Protein AF-A0A5R2N1M5-F1 (afdb_monomer_lite)

Secondary structure (DSSP, 8-state):
---HHHHHHHHHHHHHHHHHHHHHHH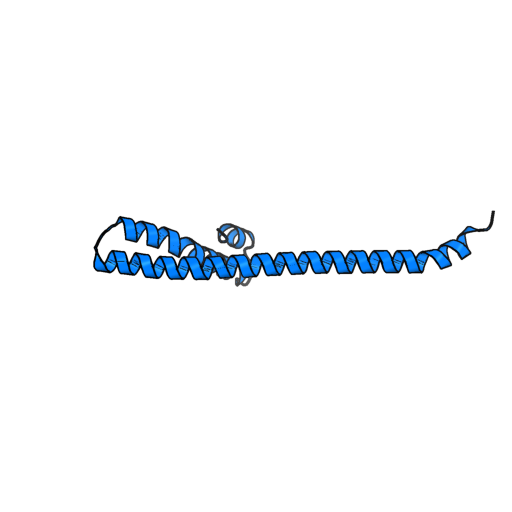HHHHHHHHHHHHHHHH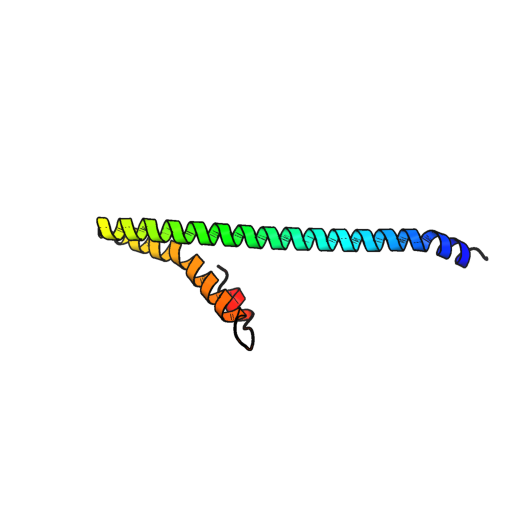HHHHHHHHHHHHHHHHHHHH--HHHHHHHHHHHHHHHHHHHHHHHHTSSS--HHHHHHH--

Structure (mmCIF, N/CA/C/O backbone):
data_AF-A0A5R2N1M5-F1
#
_entry.id   AF-A0A5R2N1M5-F1
#
loop_
_atom_site.group_PDB
_atom_site.id
_atom_site.type_symbol
_atom_site.label_atom_id
_atom_site.label_alt_id
_atom_site.label_comp_id
_atom_site.label_asym_id
_atom_site.label_entity_id
_atom_site.label_seq_id
_atom_site.pdbx_PDB_ins_code
_atom_site.Cartn_x
_atom_site.Cartn_y
_atom_site.Cartn_z
_atom_site.occupancy
_atom_site.B_iso_or_equiv
_atom_site.auth_seq_id
_atom_site.auth_comp_id
_atom_site.auth_asym_id
_atom_site.auth_atom_id
_atom_site.pdbx_PDB_model_num
ATOM 1 N N . MET A 1 1 ? 24.259 3.544 -55.326 1.00 47.72 1 MET A N 1
ATOM 2 C CA . MET A 1 1 ? 23.336 3.993 -54.253 1.00 47.72 1 MET A CA 1
ATOM 3 C C . MET A 1 1 ? 23.912 3.436 -52.964 1.00 47.72 1 MET A C 1
ATOM 5 O O . MET A 1 1 ? 23.455 2.413 -52.487 1.00 47.72 1 MET A O 1
ATOM 9 N N . ASP A 1 2 ? 24.977 4.054 -52.449 1.00 51.50 2 ASP A N 1
ATOM 10 C CA . ASP A 1 2 ? 25.888 3.407 -51.486 1.00 51.50 2 ASP A CA 1
ATOM 11 C C . ASP A 1 2 ? 26.068 4.261 -50.224 1.00 51.50 2 ASP A C 1
ATOM 13 O O . ASP A 1 2 ? 27.180 4.564 -49.799 1.00 51.50 2 ASP A O 1
ATOM 17 N N . ALA A 1 3 ? 24.950 4.694 -49.634 1.00 54.31 3 ALA A N 1
ATOM 18 C CA . ALA A 1 3 ? 24.936 5.522 -48.422 1.00 54.31 3 ALA A CA 1
ATOM 19 C C . ALA A 1 3 ? 24.379 4.803 -47.175 1.00 54.31 3 ALA A C 1
ATOM 21 O O . ALA A 1 3 ? 24.255 5.420 -46.123 1.00 54.31 3 ALA A O 1
ATOM 22 N N . SER A 1 4 ? 24.058 3.508 -47.240 1.00 64.56 4 SER A N 1
ATOM 23 C CA . SER A 1 4 ? 23.403 2.805 -46.123 1.00 64.56 4 SER A CA 1
ATOM 24 C C . SER A 1 4 ? 24.298 2.487 -44.910 1.00 64.56 4 SER A C 1
ATOM 26 O O . SER A 1 4 ? 23.872 2.776 -43.795 1.00 64.56 4 SER A O 1
ATOM 28 N N . PRO A 1 5 ? 25.526 1.939 -45.036 1.00 64.19 5 PRO A N 1
ATOM 29 C CA . PRO A 1 5 ? 26.236 1.414 -43.861 1.00 64.19 5 PRO A CA 1
ATOM 30 C C . PRO A 1 5 ? 26.900 2.495 -42.991 1.00 64.19 5 PRO A C 1
ATOM 32 O O . PRO A 1 5 ? 26.982 2.339 -41.776 1.00 64.19 5 PRO A O 1
ATOM 35 N N . ARG A 1 6 ? 27.341 3.620 -43.579 1.00 68.69 6 ARG A N 1
ATOM 36 C CA . ARG A 1 6 ? 28.010 4.705 -42.827 1.00 68.69 6 ARG A CA 1
ATOM 37 C C . ARG A 1 6 ? 27.028 5.565 -42.027 1.00 68.69 6 ARG A C 1
ATOM 39 O O . ARG A 1 6 ? 27.338 5.947 -40.905 1.00 68.69 6 ARG A O 1
ATOM 46 N N . LEU A 1 7 ? 25.844 5.837 -42.583 1.00 73.25 7 LEU A N 1
ATOM 47 C CA . LEU A 1 7 ? 24.784 6.576 -41.889 1.00 73.25 7 LEU A CA 1
ATOM 48 C C . LEU A 1 7 ? 24.176 5.745 -40.755 1.00 73.25 7 LEU A C 1
ATOM 50 O O . LEU A 1 7 ? 23.991 6.264 -39.659 1.00 73.25 7 LEU A O 1
ATOM 54 N N . LEU A 1 8 ? 23.948 4.445 -40.979 1.00 74.75 8 LEU A N 1
ATOM 55 C CA . LEU A 1 8 ? 23.502 3.525 -39.927 1.00 74.75 8 LEU A CA 1
ATOM 56 C C . LEU A 1 8 ? 24.503 3.460 -38.766 1.00 74.75 8 LEU A C 1
ATOM 58 O O . LEU A 1 8 ? 24.091 3.564 -37.614 1.00 74.75 8 LEU A O 1
ATOM 62 N N . GLY A 1 9 ? 25.807 3.376 -39.055 1.00 78.69 9 GLY A N 1
ATOM 63 C CA . GLY A 1 9 ? 26.850 3.398 -38.023 1.00 78.69 9 GLY A CA 1
ATOM 64 C C . GLY A 1 9 ? 26.894 4.697 -37.207 1.00 78.69 9 GLY A C 1
ATOM 65 O O . GLY A 1 9 ? 27.218 4.657 -36.023 1.00 78.69 9 GLY A O 1
ATOM 66 N N . LEU A 1 10 ? 26.529 5.836 -37.808 1.00 83.38 10 LEU A N 1
ATOM 67 C CA . LEU A 1 10 ? 26.505 7.136 -37.129 1.00 83.38 10 LEU A CA 1
ATOM 68 C C . LEU A 1 10 ? 25.222 7.365 -36.314 1.00 83.38 10 LEU A C 1
ATOM 70 O O . LEU A 1 10 ? 25.280 7.964 -35.245 1.00 83.38 10 LEU A O 1
ATOM 74 N N . VAL A 1 11 ? 24.069 6.901 -36.802 1.00 89.75 11 VAL A N 1
ATOM 75 C CA . VAL A 1 11 ? 22.756 7.121 -36.166 1.00 89.75 11 VAL A CA 1
ATOM 76 C C . VAL A 1 11 ? 22.488 6.117 -35.041 1.00 89.75 11 VAL A C 1
ATOM 78 O O . VAL A 1 11 ? 21.845 6.458 -34.049 1.00 89.75 11 VAL A O 1
ATOM 81 N N . TRP A 1 12 ? 23.019 4.897 -35.146 1.00 92.56 12 TRP A N 1
ATOM 82 C CA . TRP A 1 12 ? 22.853 3.842 -34.144 1.00 92.56 12 TRP A CA 1
ATOM 83 C C . TRP A 1 12 ? 23.161 4.250 -32.689 1.00 92.56 12 TRP A C 1
ATOM 85 O O . TRP A 1 12 ? 22.324 3.967 -31.831 1.00 92.56 12 TRP A O 1
ATOM 95 N N . PRO A 1 13 ? 24.279 4.934 -32.358 1.00 92.81 13 PRO A N 1
ATOM 96 C CA . PRO A 1 13 ? 24.533 5.358 -30.980 1.00 92.81 13 PRO A CA 1
ATOM 97 C C . PRO A 1 13 ? 23.461 6.318 -30.448 1.00 92.81 13 PRO A C 1
ATOM 99 O O . PRO A 1 13 ? 23.083 6.209 -29.286 1.00 92.81 13 PRO A O 1
ATOM 102 N N . PHE A 1 14 ? 22.911 7.205 -31.284 1.00 93.81 14 PHE A N 1
ATOM 103 C CA . PHE A 1 14 ? 21.813 8.087 -30.876 1.00 93.81 14 PHE A CA 1
ATOM 104 C C . PHE A 1 14 ? 20.536 7.297 -30.594 1.00 93.81 14 PHE A C 1
ATOM 106 O O . PHE A 1 14 ? 19.884 7.534 -29.580 1.00 93.81 14 PHE A O 1
ATOM 113 N N . VAL A 1 15 ? 20.208 6.319 -31.442 1.00 94.44 15 VAL A N 1
ATOM 114 C CA . VAL A 1 15 ? 19.069 5.416 -31.211 1.00 94.44 15 VAL A CA 1
ATOM 115 C C . VAL A 1 15 ? 19.260 4.635 -29.910 1.00 94.44 15 VAL A C 1
ATOM 117 O O . VAL A 1 15 ? 18.339 4.569 -29.100 1.00 94.44 15 VAL A O 1
ATOM 120 N N . ALA A 1 16 ? 20.458 4.101 -29.665 1.00 95.44 16 ALA A N 1
ATOM 121 C CA . ALA A 1 16 ? 20.774 3.380 -28.436 1.00 95.44 16 ALA A CA 1
ATOM 122 C C . ALA A 1 16 ? 20.617 4.271 -27.192 1.00 95.44 16 ALA A C 1
ATOM 124 O O . ALA A 1 16 ? 19.997 3.850 -26.218 1.00 95.44 16 ALA A O 1
ATOM 125 N N . VAL A 1 17 ? 21.111 5.513 -27.235 1.00 96.88 17 VAL A N 1
ATOM 126 C CA . VAL A 1 17 ? 20.940 6.485 -26.143 1.00 96.88 17 VAL A CA 1
ATOM 127 C C . VAL A 1 17 ? 19.461 6.775 -25.892 1.00 96.88 17 VAL A C 1
ATOM 129 O O . VAL A 1 17 ? 19.029 6.709 -24.745 1.00 96.88 17 VAL A O 1
ATOM 132 N N . VAL A 1 18 ? 18.669 7.022 -26.939 1.00 96.88 18 VAL A N 1
ATOM 133 C CA . VAL A 1 18 ? 17.223 7.272 -26.806 1.00 96.88 18 VAL A CA 1
ATOM 134 C C . VAL A 1 18 ? 16.506 6.070 -26.190 1.00 96.88 18 VAL A C 1
ATOM 136 O O . VAL A 1 18 ? 15.677 6.246 -25.299 1.00 96.88 18 VAL A O 1
ATOM 139 N N . LEU A 1 19 ? 16.845 4.846 -26.603 1.00 97.06 19 LEU A N 1
ATOM 140 C CA . LEU A 1 19 ? 16.272 3.626 -26.027 1.00 97.06 19 LEU A CA 1
ATOM 141 C C . LEU A 1 19 ? 16.649 3.454 -24.551 1.00 97.06 19 LEU A C 1
ATOM 143 O O . LEU A 1 19 ? 15.786 3.139 -23.733 1.00 97.06 19 LEU A O 1
ATOM 147 N N . ILE A 1 20 ? 17.911 3.705 -24.193 1.00 97.38 20 ILE A N 1
ATOM 148 C CA . ILE A 1 20 ? 18.367 3.666 -22.798 1.00 97.38 20 ILE A CA 1
ATOM 149 C C . ILE A 1 20 ? 17.633 4.727 -21.972 1.00 97.38 20 ILE A C 1
ATOM 151 O O . ILE A 1 20 ? 17.142 4.424 -20.888 1.00 97.38 20 ILE A O 1
ATOM 155 N N . GLN A 1 21 ? 17.500 5.953 -22.482 1.00 96.94 21 GLN A N 1
ATOM 156 C CA . GLN A 1 21 ? 16.759 7.016 -21.803 1.00 96.94 21 GLN A CA 1
ATOM 157 C C . GLN A 1 21 ? 15.287 6.649 -21.610 1.00 96.94 21 GLN A C 1
ATOM 159 O O . GLN A 1 21 ? 14.756 6.840 -20.517 1.00 96.94 21 GLN A O 1
ATOM 164 N N . ALA A 1 22 ? 14.636 6.086 -22.630 1.00 97.00 22 ALA A N 1
ATOM 165 C CA . ALA A 1 22 ? 13.255 5.625 -22.534 1.00 97.00 22 ALA A CA 1
ATOM 166 C C . ALA A 1 22 ? 13.096 4.513 -21.483 1.00 97.00 22 ALA A C 1
ATOM 168 O O . ALA A 1 22 ? 12.142 4.533 -20.702 1.00 97.00 22 ALA A O 1
ATOM 169 N N . LEU A 1 23 ? 14.052 3.582 -21.410 1.00 97.06 23 LEU A N 1
ATOM 170 C CA . LEU A 1 23 ? 14.068 2.525 -20.401 1.00 97.06 23 LEU A CA 1
ATOM 171 C C . LEU A 1 23 ? 14.227 3.098 -18.987 1.00 97.06 23 LEU A C 1
ATOM 173 O O . LEU A 1 23 ? 13.450 2.756 -18.096 1.00 97.06 23 LEU A O 1
ATOM 177 N N . VAL A 1 24 ? 15.191 4.002 -18.788 1.00 97.50 24 VAL A N 1
ATOM 178 C CA . VAL A 1 24 ? 15.421 4.668 -17.497 1.00 97.50 24 VAL A CA 1
ATOM 179 C C . VAL A 1 24 ? 14.182 5.448 -17.068 1.00 97.50 24 VAL A C 1
ATOM 181 O O . VAL A 1 24 ? 13.721 5.278 -15.943 1.00 97.50 24 VAL A O 1
ATOM 184 N N . ALA A 1 25 ? 13.594 6.241 -17.967 1.00 96.75 25 ALA A N 1
ATOM 185 C CA . ALA A 1 25 ? 12.376 6.994 -17.687 1.00 96.75 25 ALA A CA 1
ATOM 186 C C . ALA A 1 25 ? 11.221 6.068 -17.275 1.00 96.75 25 ALA A C 1
ATOM 188 O O . ALA A 1 25 ? 10.540 6.328 -16.284 1.00 96.75 25 ALA A O 1
ATOM 189 N N . SER A 1 26 ? 11.040 4.954 -17.989 1.00 95.00 26 SER A N 1
ATOM 190 C CA . SER A 1 26 ? 10.004 3.964 -17.676 1.00 95.00 26 SER A CA 1
ATOM 191 C C . SER A 1 26 ? 10.202 3.353 -16.285 1.00 95.00 26 SER A C 1
ATOM 193 O O . SER A 1 26 ? 9.257 3.280 -15.498 1.00 95.00 26 SER A O 1
ATOM 195 N N . LEU A 1 27 ? 11.438 2.980 -15.939 1.00 94.25 27 LEU A N 1
ATOM 196 C CA . LEU A 1 27 ? 11.777 2.448 -14.617 1.00 94.25 27 LEU A CA 1
ATOM 197 C C . LEU A 1 27 ? 11.572 3.487 -13.504 1.00 94.25 27 LEU A C 1
ATOM 199 O O . LEU A 1 27 ? 11.074 3.152 -12.425 1.00 94.25 27 LEU A O 1
ATOM 203 N N . SER A 1 28 ? 11.920 4.751 -13.757 1.00 94.31 28 SER A N 1
ATOM 204 C CA . SER A 1 28 ? 11.693 5.849 -12.813 1.00 94.31 28 SER A CA 1
ATOM 205 C C . SER A 1 28 ? 10.204 6.065 -12.550 1.00 94.31 28 SER A C 1
ATOM 207 O O . SER A 1 28 ? 9.802 6.188 -11.393 1.00 94.31 28 SER A O 1
ATOM 209 N N . LEU A 1 29 ? 9.376 6.058 -13.599 1.00 94.56 29 LEU A N 1
ATOM 210 C CA . LEU A 1 29 ? 7.923 6.177 -13.465 1.00 94.56 29 LEU A CA 1
ATOM 211 C C . LEU A 1 29 ? 7.329 5.002 -12.682 1.00 94.56 29 LEU A C 1
ATOM 213 O O . LEU A 1 29 ? 6.516 5.219 -11.783 1.00 94.56 29 LEU A O 1
ATOM 217 N N . TYR A 1 30 ? 7.774 3.776 -12.968 1.00 93.94 30 TYR A N 1
ATOM 218 C CA . TYR A 1 30 ? 7.346 2.589 -12.228 1.00 93.94 30 TYR A CA 1
ATOM 219 C C . TYR A 1 30 ? 7.706 2.683 -10.741 1.00 93.94 30 TYR A C 1
ATOM 221 O O . TYR A 1 30 ? 6.848 2.498 -9.879 1.00 93.94 30 TYR A O 1
ATOM 229 N N . THR A 1 31 ? 8.951 3.052 -10.431 1.00 92.25 31 THR A N 1
ATOM 230 C CA . THR A 1 31 ? 9.420 3.220 -9.047 1.00 92.25 31 THR A CA 1
ATOM 231 C C . THR A 1 31 ? 8.612 4.285 -8.308 1.00 92.25 31 THR A C 1
ATOM 233 O O . THR A 1 31 ? 8.167 4.055 -7.187 1.00 92.25 31 THR A O 1
ATOM 236 N N . LEU A 1 32 ? 8.357 5.436 -8.938 1.00 92.44 32 LEU A N 1
ATOM 237 C CA . LEU A 1 32 ? 7.556 6.500 -8.333 1.00 92.44 32 LEU A CA 1
ATOM 238 C C . LEU A 1 32 ? 6.116 6.045 -8.059 1.00 92.44 32 LEU A C 1
ATOM 240 O O . LEU A 1 32 ? 5.547 6.379 -7.019 1.00 92.44 32 LEU A O 1
ATOM 244 N N . SER A 1 33 ? 5.535 5.271 -8.979 1.00 91.25 33 SER A N 1
ATOM 245 C CA . SER A 1 33 ? 4.208 4.679 -8.806 1.00 91.25 33 SER A CA 1
ATOM 246 C C . SER A 1 33 ? 4.181 3.699 -7.632 1.00 91.25 33 SER A C 1
ATOM 248 O O . SER A 1 33 ? 3.283 3.777 -6.796 1.00 91.25 33 SER A O 1
ATOM 250 N N . ALA A 1 34 ? 5.184 2.823 -7.526 1.00 89.69 34 ALA A N 1
ATOM 251 C CA . ALA A 1 34 ? 5.304 1.865 -6.430 1.00 89.69 34 ALA A CA 1
ATOM 252 C C . ALA A 1 34 ? 5.457 2.565 -5.070 1.00 89.69 34 ALA A C 1
ATOM 254 O O . ALA A 1 34 ? 4.748 2.236 -4.122 1.00 89.69 34 ALA A O 1
ATOM 255 N N . VAL A 1 35 ? 6.313 3.589 -4.983 1.00 91.31 35 VAL A N 1
ATOM 256 C CA . VAL A 1 35 ? 6.494 4.386 -3.757 1.00 91.31 35 VAL A CA 1
ATOM 257 C C . VAL A 1 35 ? 5.201 5.098 -3.365 1.00 91.31 35 VAL A C 1
ATOM 259 O O . VAL A 1 35 ? 4.838 5.114 -2.191 1.00 91.31 35 VAL A O 1
ATOM 262 N N . ARG A 1 36 ? 4.470 5.665 -4.332 1.00 89.38 36 ARG A N 1
ATOM 263 C CA . ARG A 1 36 ? 3.182 6.317 -4.063 1.00 89.38 36 ARG A CA 1
ATOM 264 C C . ARG A 1 36 ? 2.152 5.331 -3.519 1.00 89.38 36 ARG A C 1
ATOM 266 O O . ARG A 1 36 ? 1.461 5.670 -2.563 1.00 89.38 36 ARG A O 1
ATOM 273 N N . ALA A 1 37 ? 2.059 4.142 -4.112 1.00 86.31 37 ALA A N 1
ATOM 274 C CA . ALA A 1 37 ? 1.172 3.090 -3.629 1.00 86.31 37 ALA A CA 1
ATOM 275 C C . ALA A 1 37 ? 1.538 2.675 -2.195 1.00 86.31 37 ALA A C 1
ATOM 277 O O . ALA A 1 37 ? 0.661 2.617 -1.339 1.00 86.31 37 ALA A O 1
ATOM 278 N N . TYR A 1 38 ? 2.832 2.497 -1.911 1.00 86.31 38 TYR A N 1
ATOM 279 C CA . TYR A 1 38 ? 3.327 2.151 -0.578 1.00 86.31 38 TYR A CA 1
ATOM 280 C C . TYR A 1 38 ? 2.986 3.214 0.476 1.00 86.31 38 TYR A C 1
ATOM 282 O O . TYR A 1 38 ? 2.359 2.911 1.486 1.00 86.31 38 TYR A O 1
ATOM 290 N N . VAL A 1 39 ? 3.337 4.481 0.227 1.00 88.38 39 VAL A N 1
ATOM 291 C CA . VAL A 1 39 ? 3.060 5.582 1.169 1.00 88.38 39 VAL A CA 1
ATOM 292 C C . VAL A 1 39 ? 1.553 5.796 1.347 1.00 88.38 39 VAL A C 1
ATOM 294 O O . VAL A 1 39 ? 1.096 6.093 2.451 1.00 88.38 39 VAL A O 1
ATOM 297 N N . GLY A 1 40 ? 0.774 5.635 0.274 1.00 87.44 40 GLY A N 1
ATOM 298 C CA . GLY A 1 40 ? -0.685 5.677 0.328 1.00 87.44 40 GLY A CA 1
ATOM 299 C C . GLY A 1 40 ? -1.262 4.587 1.231 1.00 87.44 40 GLY A C 1
ATOM 300 O O . GLY A 1 40 ? -2.074 4.902 2.099 1.00 87.44 40 GLY A O 1
ATOM 301 N N . GLY A 1 41 ? -0.804 3.342 1.075 1.00 85.81 41 GLY A N 1
ATOM 302 C CA . GLY A 1 41 ? -1.198 2.210 1.920 1.00 85.81 41 GLY A CA 1
ATOM 303 C C . GLY A 1 41 ? -0.844 2.430 3.391 1.00 85.81 41 GLY A C 1
ATOM 304 O O . GLY A 1 41 ? -1.724 2.410 4.245 1.00 85.81 41 GLY A O 1
ATOM 305 N N . GLU A 1 42 ? 0.411 2.777 3.689 1.00 87.00 42 GLU A N 1
ATOM 306 C CA . GLU A 1 42 ? 0.869 3.063 5.060 1.00 87.00 42 GLU A CA 1
ATOM 307 C C . GLU A 1 42 ? 0.076 4.205 5.723 1.00 87.00 42 GLU A C 1
ATOM 309 O O . GLU A 1 42 ? -0.258 4.156 6.912 1.00 87.00 42 GLU A O 1
ATOM 314 N N . SER A 1 43 ? -0.280 5.243 4.955 1.00 89.50 43 SER A N 1
ATOM 315 C CA . SER A 1 43 ? -1.120 6.334 5.457 1.00 89.50 43 SER A CA 1
ATOM 316 C C . SER A 1 43 ? -2.512 5.844 5.854 1.00 89.50 43 SER A C 1
ATOM 318 O O . SER A 1 43 ? -3.021 6.244 6.906 1.00 89.50 43 SER A O 1
ATOM 320 N N . GLN A 1 44 ? -3.124 4.990 5.031 1.00 88.62 44 GLN A N 1
ATOM 321 C CA . GLN A 1 44 ? -4.440 4.416 5.304 1.00 88.62 44 GLN A CA 1
ATOM 322 C C . GLN A 1 44 ? -4.402 3.477 6.507 1.00 88.62 44 GLN A C 1
ATOM 324 O O . GLN A 1 44 ? -5.224 3.640 7.410 1.00 88.62 44 GLN A O 1
ATOM 329 N N . TRP A 1 45 ? -3.398 2.601 6.591 1.00 88.69 45 TRP A N 1
ATOM 330 C CA . TRP A 1 45 ? -3.184 1.729 7.745 1.00 88.69 45 TRP A CA 1
ATOM 331 C C . TRP A 1 45 ? -3.103 2.538 9.044 1.00 88.69 45 TRP A C 1
ATOM 333 O O . TRP A 1 45 ? -3.838 2.278 10.001 1.00 88.69 45 TRP A O 1
ATOM 343 N N . SER A 1 46 ? -2.236 3.558 9.091 1.00 90.12 46 SER A N 1
ATOM 344 C CA . SER A 1 46 ? -2.028 4.357 10.307 1.00 90.12 46 SER A CA 1
ATOM 345 C C . SER A 1 46 ? -3.286 5.129 10.720 1.00 90.12 46 SER A C 1
ATOM 347 O O . SER A 1 46 ? -3.593 5.228 11.911 1.00 90.12 46 SER A O 1
ATOM 349 N N . LYS A 1 47 ? -4.040 5.666 9.751 1.00 91.69 47 LYS A N 1
ATOM 350 C CA . LYS A 1 47 ? -5.316 6.350 10.012 1.00 91.69 47 LYS A CA 1
ATOM 351 C C . LYS A 1 47 ? -6.382 5.380 10.513 1.00 91.69 47 LYS A C 1
ATOM 353 O O . LYS A 1 47 ? -6.995 5.662 11.539 1.00 91.69 47 LYS A O 1
ATOM 358 N N . GLY A 1 48 ? -6.555 4.240 9.843 1.00 89.94 48 GLY A N 1
ATOM 359 C CA . GLY A 1 48 ? -7.521 3.206 10.217 1.00 89.94 48 GLY A CA 1
ATOM 360 C C . GLY A 1 48 ? -7.278 2.692 11.633 1.00 89.94 48 GLY A C 1
ATOM 361 O O . GLY A 1 48 ? -8.189 2.696 12.456 1.00 89.94 48 GLY A O 1
ATOM 362 N N . GLN A 1 49 ? -6.024 2.378 11.976 1.00 93.62 49 GLN A N 1
ATOM 363 C CA . GLN A 1 49 ? -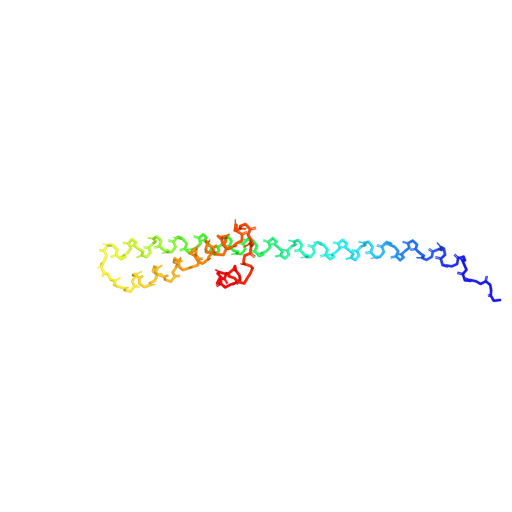5.658 1.957 13.330 1.00 93.62 49 GLN A CA 1
ATOM 364 C C . GLN A 1 49 ? -5.985 3.027 14.383 1.00 93.62 49 GLN A C 1
ATOM 366 O O . GLN A 1 49 ? -6.569 2.714 15.421 1.00 93.62 49 GLN A O 1
ATOM 371 N N . LYS A 1 50 ? -5.615 4.291 14.135 1.00 95.00 50 LYS A N 1
ATOM 372 C CA . LYS A 1 50 ? -5.881 5.390 15.077 1.00 95.00 50 LYS A CA 1
ATOM 373 C C . LYS A 1 50 ? -7.377 5.621 15.269 1.00 95.00 50 LYS A C 1
ATOM 375 O O . LYS A 1 50 ? -7.822 5.740 16.406 1.00 95.00 50 LYS A O 1
ATOM 380 N N . HIS A 1 51 ? -8.144 5.655 14.180 1.00 94.25 51 HIS A N 1
ATOM 381 C CA . HIS A 1 51 ? -9.598 5.811 14.233 1.00 94.25 51 HIS A CA 1
ATOM 382 C C . HIS A 1 51 ? -10.257 4.636 14.957 1.00 94.25 51 HIS A C 1
ATOM 384 O O . HIS A 1 51 ? -11.123 4.853 15.797 1.00 94.25 51 HIS A O 1
ATOM 390 N N . ALA A 1 52 ? -9.802 3.408 14.706 1.00 94.38 52 ALA A N 1
ATOM 391 C CA . ALA A 1 52 ? -10.319 2.229 15.383 1.00 94.38 52 ALA A CA 1
ATOM 392 C C . ALA A 1 52 ? -10.124 2.330 16.905 1.00 94.38 52 ALA A C 1
ATOM 394 O O . ALA A 1 52 ? -11.078 2.188 17.664 1.00 94.38 52 ALA A O 1
ATOM 395 N N . ILE A 1 53 ? -8.911 2.647 17.368 1.00 95.06 53 ILE A N 1
ATOM 396 C CA . ILE A 1 53 ? -8.646 2.809 18.807 1.00 95.06 53 ILE A CA 1
ATOM 397 C C . ILE A 1 53 ? -9.507 3.933 19.400 1.00 95.06 53 ILE A C 1
ATOM 399 O O . ILE A 1 53 ? -10.082 3.762 20.473 1.00 95.06 53 ILE A O 1
ATOM 403 N N . TYR A 1 54 ? -9.628 5.060 18.694 1.00 96.69 54 TYR A N 1
ATOM 404 C CA . TYR A 1 54 ? -10.422 6.205 19.137 1.00 96.69 54 TYR A CA 1
ATOM 405 C C . TYR A 1 54 ? -11.905 5.854 19.328 1.00 96.69 54 TYR A C 1
ATOM 407 O O . TYR A 1 54 ? -12.447 6.048 20.415 1.00 96.69 54 TYR A O 1
ATOM 415 N N . PHE A 1 55 ? -12.550 5.290 18.306 1.00 95.62 55 PHE A N 1
ATOM 416 C CA . PHE A 1 55 ? -13.968 4.937 18.371 1.00 95.62 55 PHE A CA 1
ATOM 417 C C . PHE A 1 55 ? -14.250 3.798 19.349 1.00 95.62 55 PHE A C 1
ATOM 419 O O . PHE A 1 55 ? -15.280 3.807 20.019 1.00 95.62 55 PHE A O 1
ATOM 426 N N . LEU A 1 56 ? -13.317 2.856 19.500 1.00 95.75 56 LEU A N 1
ATOM 427 C CA . LEU A 1 56 ? -13.444 1.801 20.498 1.00 95.75 56 LEU A CA 1
ATOM 428 C C . LEU A 1 56 ? -13.391 2.358 21.926 1.00 95.75 56 LEU A C 1
ATOM 430 O O . LEU A 1 56 ? -14.173 1.927 22.769 1.00 95.75 56 LEU A O 1
ATOM 434 N N . SER A 1 57 ? -12.512 3.331 22.190 1.00 96.38 57 SER A N 1
ATOM 435 C CA . SER A 1 57 ? -12.471 4.026 23.483 1.00 96.38 57 SER A CA 1
ATOM 436 C C . SER A 1 57 ? -13.780 4.765 23.746 1.00 96.38 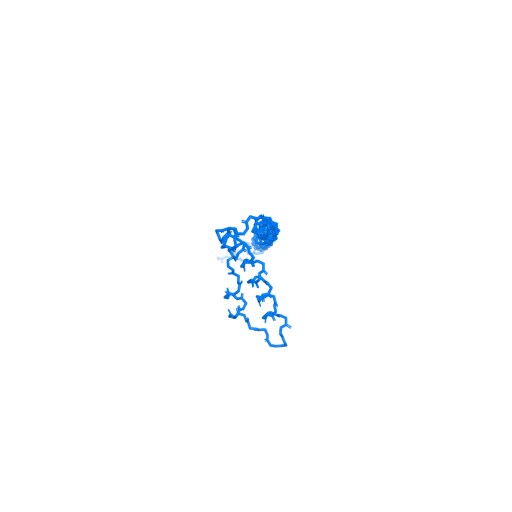57 SER A C 1
ATOM 438 O O . SER A 1 57 ? -14.352 4.646 24.822 1.00 96.38 57 SER A O 1
ATOM 440 N N . LEU A 1 58 ? -14.293 5.476 22.741 1.00 95.94 58 LEU A N 1
ATOM 441 C CA . LEU A 1 58 ? -15.528 6.241 22.876 1.00 95.94 58 LEU A CA 1
ATOM 442 C C . LEU A 1 58 ? -16.744 5.331 23.107 1.00 95.94 58 LEU A C 1
ATOM 444 O O . LEU A 1 58 ? -17.623 5.659 23.903 1.00 95.94 58 LEU A O 1
ATOM 448 N N . TYR A 1 59 ? -16.775 4.159 22.468 1.00 96.62 59 TYR A N 1
ATOM 449 C CA . TYR A 1 59 ? -17.754 3.116 22.764 1.00 96.62 59 TYR A CA 1
ATOM 450 C C . TYR A 1 59 ? -17.617 2.589 24.197 1.00 96.62 59 TYR A C 1
ATOM 452 O O . TYR A 1 59 ? -18.624 2.466 24.886 1.00 96.62 59 TYR A O 1
ATOM 460 N N . ALA A 1 60 ? -16.397 2.317 24.669 1.00 96.06 60 ALA A N 1
ATOM 461 C CA . ALA A 1 60 ? -16.171 1.841 26.034 1.00 96.06 60 ALA A CA 1
ATOM 462 C C . ALA A 1 60 ? -16.653 2.847 27.096 1.00 96.06 60 ALA A C 1
ATOM 464 O O . ALA A 1 60 ? -17.193 2.434 28.121 1.00 96.06 60 ALA A O 1
ATOM 465 N N . ASP A 1 61 ? -16.513 4.147 26.824 1.00 96.88 61 ASP A N 1
ATOM 466 C CA . ASP A 1 61 ? -16.921 5.215 27.741 1.00 96.88 61 ASP A CA 1
ATOM 467 C C . ASP A 1 61 ? -18.432 5.501 27.705 1.00 96.88 61 ASP A C 1
ATOM 469 O O . ASP A 1 61 ? -19.025 5.858 28.723 1.00 96.88 61 ASP A O 1
ATOM 473 N N . THR A 1 62 ? -19.069 5.376 26.537 1.00 95.56 62 THR A N 1
ATOM 474 C CA . THR A 1 62 ? -20.465 5.817 26.332 1.00 95.56 62 THR A CA 1
ATOM 475 C C . THR A 1 62 ? -21.474 4.680 26.194 1.00 95.56 62 THR A C 1
ATOM 477 O O . THR A 1 62 ? -22.669 4.901 26.376 1.00 95.56 62 THR A O 1
ATOM 480 N N . GLY A 1 63 ? -21.027 3.479 25.822 1.00 94.12 63 GLY A N 1
ATOM 481 C CA . GLY A 1 63 ? -21.886 2.361 25.430 1.00 94.12 63 GLY A CA 1
ATOM 482 C C . GLY A 1 63 ? -22.679 2.589 24.135 1.00 94.12 63 GLY A C 1
ATOM 483 O O . GLY A 1 63 ? -23.565 1.793 23.829 1.00 94.12 63 GLY A O 1
ATOM 484 N N . ASN A 1 64 ? -22.411 3.661 23.376 1.00 95.75 64 ASN A N 1
ATOM 485 C CA . ASN A 1 64 ? -23.159 3.975 22.156 1.00 95.75 64 ASN A CA 1
ATOM 486 C C . ASN A 1 64 ? -22.699 3.110 20.971 1.00 95.75 64 ASN A C 1
ATOM 488 O O . ASN A 1 64 ? -21.587 3.266 20.463 1.00 95.75 64 ASN A O 1
ATOM 492 N N . GLU A 1 65 ? -23.597 2.257 20.484 1.00 95.00 65 GLU A N 1
ATOM 493 C CA . GLU A 1 65 ? -23.369 1.329 19.371 1.00 95.00 65 GLU A CA 1
ATOM 494 C C . GLU A 1 65 ? -22.919 2.016 18.065 1.00 95.00 65 GLU A C 1
ATOM 496 O O . GLU A 1 65 ? -22.222 1.403 17.255 1.00 95.00 65 GLU A O 1
ATOM 501 N N . GLU A 1 66 ? -23.243 3.297 17.862 1.00 95.69 66 GLU A N 1
ATOM 502 C CA . GLU A 1 66 ? -22.757 4.076 16.714 1.00 95.69 66 GLU A CA 1
ATOM 503 C C . GLU A 1 66 ? -21.221 4.107 16.660 1.00 95.69 66 GLU A C 1
ATOM 505 O O . GLU A 1 66 ? -20.625 3.820 15.620 1.00 95.69 66 GLU A O 1
ATOM 510 N N . PHE A 1 67 ? -20.562 4.335 17.800 1.00 95.44 67 PHE A N 1
ATOM 511 C CA . PHE A 1 67 ? -19.100 4.323 17.871 1.00 95.44 67 PHE A CA 1
ATOM 512 C C . PHE A 1 67 ? -18.525 2.925 17.661 1.00 95.44 67 PHE A C 1
ATOM 514 O O . PHE A 1 67 ? -17.445 2.780 17.090 1.00 95.44 67 PHE A O 1
ATOM 521 N N . PHE A 1 68 ? -19.253 1.875 18.045 1.00 94.31 68 PHE A N 1
ATOM 522 C CA . PHE 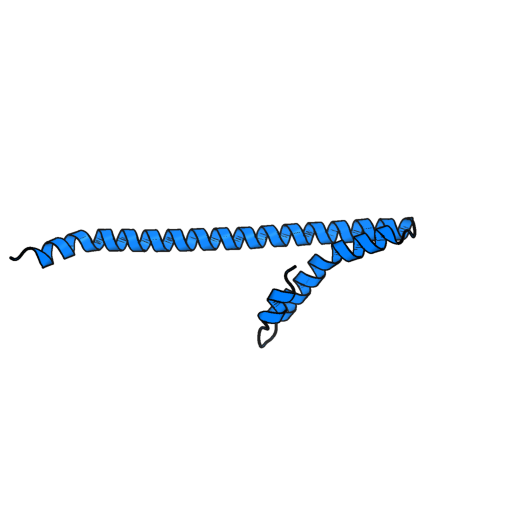A 1 68 ? -18.822 0.517 17.731 1.00 94.31 68 PHE A CA 1
ATOM 523 C C . PHE A 1 68 ? -18.915 0.231 16.223 1.00 94.31 68 PHE A C 1
ATOM 525 O O . PHE A 1 68 ? -18.045 -0.442 15.666 1.00 94.31 68 PHE A O 1
ATOM 532 N N . SER A 1 69 ? -19.901 0.802 15.525 1.00 95.38 69 SER A N 1
ATOM 533 C CA . SER A 1 69 ? -19.981 0.742 14.062 1.00 95.38 69 SER A CA 1
ATOM 534 C C . SER A 1 69 ? -18.823 1.465 13.374 1.00 95.38 69 SER A C 1
ATOM 536 O O . SER A 1 69 ? -18.196 0.896 12.479 1.00 95.38 69 SER A O 1
ATOM 538 N N . GLU A 1 70 ? -18.486 2.670 13.829 1.00 94.44 70 GLU A N 1
ATOM 539 C CA . GLU A 1 70 ? -17.344 3.437 13.313 1.00 94.44 70 GLU A CA 1
ATOM 540 C C . GLU A 1 70 ? -16.005 2.727 13.566 1.00 94.44 70 GLU A C 1
ATOM 542 O O . GLU A 1 70 ? -15.148 2.656 12.683 1.00 94.44 70 GLU A O 1
ATOM 547 N N . TYR A 1 71 ? -15.841 2.096 14.735 1.00 94.81 71 TYR A N 1
ATOM 548 C CA . TYR A 1 71 ? -14.704 1.216 15.007 1.00 94.81 71 TYR A CA 1
ATOM 549 C C . TYR A 1 71 ? -14.602 0.079 13.982 1.00 94.81 71 TYR A C 1
ATOM 551 O O . TYR A 1 71 ? -13.523 -0.142 13.426 1.00 94.81 71 TYR A O 1
ATOM 559 N N . ARG A 1 72 ? -15.710 -0.632 13.715 1.00 94.75 72 ARG A N 1
ATOM 560 C CA . ARG A 1 72 ? -15.740 -1.748 12.753 1.00 94.75 72 ARG A CA 1
ATOM 561 C C . ARG A 1 72 ? -15.340 -1.295 11.351 1.00 94.75 72 ARG A C 1
ATOM 563 O O . ARG A 1 72 ? -14.601 -2.009 10.679 1.00 94.75 72 ARG A O 1
ATOM 570 N N . ALA A 1 73 ? -15.784 -0.113 10.930 1.00 93.56 73 ALA A N 1
ATOM 571 C CA . ALA A 1 73 ? -15.385 0.465 9.652 1.00 93.56 73 ALA A CA 1
ATOM 572 C C . ALA A 1 73 ? -13.888 0.822 9.632 1.00 93.56 73 ALA A C 1
ATOM 574 O O . ALA A 1 73 ? -13.176 0.466 8.695 1.00 93.56 73 ALA A O 1
ATOM 575 N N . ALA A 1 74 ? -13.382 1.463 10.688 1.00 93.25 74 ALA A N 1
ATOM 576 C CA . ALA A 1 74 ? -11.989 1.895 10.768 1.00 93.25 74 ALA A CA 1
ATOM 577 C C . ALA A 1 74 ? -10.985 0.730 10.845 1.00 93.25 74 ALA A C 1
ATOM 579 O O . ALA A 1 74 ? -9.904 0.805 10.258 1.00 93.25 74 ALA A O 1
ATOM 580 N N . ILE A 1 75 ? -11.330 -0.352 11.551 1.00 94.44 75 ILE A N 1
ATOM 581 C CA . ILE A 1 75 ? -10.459 -1.527 11.702 1.00 94.44 75 ILE A CA 1
ATOM 582 C C . ILE A 1 75 ? -10.476 -2.445 10.470 1.00 94.44 75 ILE A C 1
ATOM 584 O O . ILE A 1 75 ? -9.563 -3.256 10.310 1.00 94.44 75 ILE A O 1
ATOM 588 N N . ALA A 1 76 ? -11.473 -2.312 9.588 1.00 91.44 76 ALA A N 1
ATOM 589 C CA . ALA A 1 76 ? -11.603 -3.145 8.395 1.00 91.44 76 ALA A CA 1
ATOM 590 C C . ALA A 1 76 ? -10.383 -3.026 7.471 1.00 91.44 76 ALA A C 1
ATOM 592 O O . ALA A 1 76 ? -9.871 -4.050 7.031 1.00 91.44 76 ALA A O 1
ATOM 593 N N . VAL A 1 77 ? -9.873 -1.809 7.247 1.00 87.94 77 VAL A N 1
ATOM 594 C CA . VAL A 1 77 ? -8.714 -1.567 6.368 1.00 87.94 77 VAL A CA 1
ATOM 595 C C . VAL A 1 77 ? -7.442 -2.267 6.891 1.00 87.94 77 VAL A C 1
ATOM 597 O O . VAL A 1 77 ? -6.922 -3.124 6.179 1.00 87.94 77 VAL A O 1
ATOM 600 N N . PRO A 1 78 ? -6.979 -2.054 8.145 1.00 89.50 78 PRO A N 1
ATOM 601 C CA . PRO A 1 78 ? -5.831 -2.796 8.683 1.00 89.50 78 PRO A CA 1
ATOM 602 C C . PRO A 1 78 ? -5.997 -4.325 8.694 1.00 89.50 78 PRO A C 1
ATOM 604 O O . PRO A 1 78 ? -5.022 -5.066 8.546 1.00 89.50 78 PRO A O 1
ATOM 607 N N . LEU A 1 79 ? -7.219 -4.828 8.910 1.00 91.00 79 LEU A N 1
ATOM 608 C CA . LEU A 1 79 ? -7.488 -6.270 8.878 1.00 91.00 79 LEU A CA 1
ATOM 609 C C . LEU A 1 79 ? -7.415 -6.833 7.459 1.00 91.00 79 LEU A C 1
ATOM 611 O O . LEU A 1 79 ? -6.870 -7.923 7.267 1.00 91.00 79 LEU A O 1
ATOM 615 N N . ALA A 1 80 ? -7.935 -6.093 6.486 1.00 88.12 80 ALA A N 1
ATOM 616 C CA . ALA A 1 80 ? -7.888 -6.458 5.083 1.00 88.12 80 ALA A CA 1
ATOM 617 C C . ALA A 1 80 ? -6.430 -6.465 4.585 1.00 88.12 80 ALA A C 1
ATOM 619 O O . ALA A 1 80 ? -5.972 -7.494 4.082 1.00 88.12 80 ALA A O 1
ATOM 620 N N . ASP A 1 81 ? -5.642 -5.434 4.904 1.00 88.50 81 ASP A N 1
ATOM 621 C CA . ASP A 1 81 ? -4.207 -5.381 4.593 1.00 88.50 81 ASP A CA 1
ATOM 622 C C . ASP A 1 81 ? -3.435 -6.558 5.215 1.00 88.50 81 ASP A C 1
ATOM 624 O O . ASP A 1 81 ? -2.592 -7.191 4.570 1.00 88.50 81 ASP A O 1
ATOM 628 N N . ARG A 1 82 ? -3.747 -6.917 6.470 1.00 87.50 82 ARG A N 1
ATOM 629 C CA . ARG A 1 82 ? -3.181 -8.111 7.115 1.00 87.50 82 ARG A CA 1
ATOM 630 C C . ARG A 1 82 ? -3.549 -9.386 6.355 1.00 87.50 82 ARG A C 1
ATOM 632 O O . ARG A 1 82 ? -2.690 -10.252 6.198 1.00 87.50 82 ARG A O 1
ATOM 639 N N . SER A 1 83 ? -4.801 -9.526 5.924 1.00 87.94 83 SER A N 1
ATOM 640 C CA . SER A 1 83 ? -5.255 -10.696 5.165 1.00 87.94 83 SER A CA 1
ATOM 641 C C . SER A 1 83 ? -4.535 -10.812 3.821 1.00 87.94 83 SER A C 1
ATOM 643 O O . SER A 1 83 ? -4.062 -11.894 3.475 1.00 87.94 83 SER A O 1
ATOM 645 N N . ALA A 1 84 ? -4.342 -9.685 3.128 1.00 86.81 84 ALA A N 1
ATOM 646 C CA . ALA A 1 84 ? -3.616 -9.633 1.872 1.00 86.81 84 ALA A CA 1
ATOM 647 C C . ALA A 1 84 ? -2.148 -10.030 2.054 1.00 86.81 84 ALA A C 1
ATOM 649 O O . ALA A 1 84 ? -1.620 -10.836 1.287 1.00 86.81 84 ALA A O 1
ATOM 650 N N . ARG A 1 85 ? -1.499 -9.536 3.117 1.00 87.81 85 ARG A N 1
ATOM 651 C CA . ARG A 1 85 ? -0.127 -9.927 3.458 1.00 87.81 85 ARG A CA 1
ATOM 652 C C . ARG A 1 85 ? -0.016 -11.425 3.733 1.00 87.81 85 ARG A C 1
ATOM 654 O O . ARG A 1 85 ? 0.854 -12.077 3.169 1.00 87.81 85 ARG A O 1
ATOM 661 N N . LEU A 1 86 ? -0.921 -11.978 4.542 1.00 89.56 86 LEU A N 1
ATOM 662 C CA . LEU A 1 86 ? -0.927 -13.409 4.850 1.00 89.56 86 LEU A CA 1
ATOM 663 C C . LEU A 1 86 ? -1.137 -14.273 3.602 1.00 89.56 86 LEU A C 1
ATOM 665 O O . LEU A 1 86 ? -0.545 -15.341 3.527 1.00 89.56 86 LEU A O 1
ATOM 669 N N . ALA A 1 87 ? -1.937 -13.832 2.628 1.00 88.62 87 ALA A N 1
ATOM 670 C CA . ALA A 1 87 ? -2.116 -14.538 1.358 1.00 88.62 87 ALA A CA 1
ATOM 671 C C . ALA A 1 87 ? -0.834 -14.559 0.504 1.00 88.62 87 ALA A C 1
ATOM 673 O O . ALA A 1 87 ? -0.538 -15.560 -0.147 1.00 88.62 87 ALA A O 1
ATOM 674 N N . LEU A 1 88 ? -0.048 -13.477 0.538 1.00 87.00 88 LEU A N 1
ATOM 675 C CA . LEU A 1 88 ? 1.232 -13.378 -0.172 1.00 87.00 88 LEU A CA 1
ATOM 676 C C . LEU A 1 88 ? 2.382 -14.115 0.532 1.00 87.00 88 LEU A C 1
ATOM 678 O O . LEU A 1 88 ? 3.326 -14.526 -0.135 1.00 87.00 88 LEU A O 1
ATOM 682 N N . GLU A 1 89 ? 2.316 -14.279 1.856 1.00 90.06 89 GLU A N 1
ATOM 683 C CA . GLU A 1 89 ? 3.326 -14.979 2.669 1.00 90.06 89 GLU A CA 1
ATOM 684 C C . GLU A 1 89 ? 3.195 -16.517 2.625 1.00 90.06 89 GLU A C 1
ATOM 686 O O . GLU A 1 89 ? 4.025 -17.227 3.198 1.00 90.06 89 GLU A O 1
ATOM 691 N N . GLN A 1 90 ? 2.170 -17.054 1.955 1.00 86.88 90 GLN A N 1
ATOM 692 C CA . GLN A 1 90 ? 1.984 -18.499 1.791 1.00 86.88 90 GLN A CA 1
ATOM 693 C C . GLN A 1 90 ? 3.077 -19.122 0.912 1.00 86.88 90 GLN A C 1
ATOM 695 O O . GLN A 1 90 ? 3.625 -18.480 0.017 1.00 86.88 90 GLN A O 1
ATOM 700 N N . SER A 1 91 ? 3.367 -20.410 1.142 1.00 82.56 91 SER A N 1
ATOM 701 C CA . SER A 1 91 ? 4.342 -21.170 0.340 1.00 82.56 91 SER A CA 1
ATOM 702 C C . SER A 1 91 ? 3.997 -21.187 -1.150 1.00 82.56 91 SER A C 1
ATOM 704 O O . SER A 1 91 ? 4.899 -21.181 -1.983 1.00 82.56 91 SER A O 1
ATOM 706 N N . GLU A 1 92 ? 2.704 -21.169 -1.473 1.00 85.25 92 GLU A N 1
ATOM 707 C CA . GLU A 1 92 ? 2.193 -20.869 -2.805 1.00 85.25 92 GLU A CA 1
ATOM 708 C C . GLU A 1 92 ? 1.354 -19.583 -2.703 1.00 85.25 92 GLU A C 1
ATOM 710 O O . GLU A 1 92 ? 0.277 -19.615 -2.107 1.00 85.25 92 GLU A O 1
ATOM 715 N N . PRO A 1 93 ? 1.857 -18.432 -3.190 1.00 83.88 93 PRO A N 1
ATOM 716 C CA . PRO A 1 93 ? 1.180 -17.151 -3.004 1.00 83.88 93 PRO A CA 1
ATOM 717 C C . PRO A 1 93 ? -0.178 -17.084 -3.713 1.00 83.88 93 PRO A C 1
ATOM 719 O O . PRO A 1 93 ? -0.252 -17.139 -4.945 1.00 83.88 93 PRO A O 1
ATOM 722 N N . ASP A 1 94 ? -1.252 -16.855 -2.953 1.00 86.94 94 ASP A N 1
ATOM 723 C CA . ASP A 1 94 ? -2.580 -16.609 -3.520 1.00 86.94 94 ASP A CA 1
ATOM 724 C C . ASP A 1 94 ? -2.737 -15.127 -3.884 1.00 86.94 94 ASP A C 1
ATOM 726 O O . ASP A 1 94 ? -3.186 -14.275 -3.109 1.00 86.94 94 ASP A O 1
ATOM 730 N N . THR A 1 95 ? -2.353 -14.809 -5.120 1.00 86.50 95 THR A N 1
ATOM 731 C CA . THR A 1 95 ? -2.448 -13.440 -5.6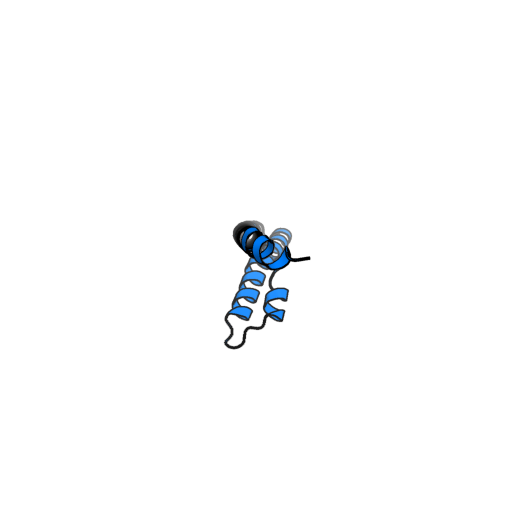43 1.00 86.50 95 THR A CA 1
ATOM 732 C C . THR A 1 95 ? -3.887 -12.956 -5.851 1.00 86.50 95 THR A C 1
ATOM 734 O O . THR A 1 95 ? -4.100 -11.742 -5.920 1.00 86.50 95 THR A O 1
ATOM 737 N N . GLN A 1 96 ? -4.875 -13.857 -5.953 1.00 86.00 96 GLN A N 1
ATOM 738 C CA . GLN A 1 96 ? -6.285 -13.471 -6.042 1.00 86.00 96 GLN A CA 1
ATOM 739 C C . GLN A 1 96 ? -6.816 -13.073 -4.667 1.00 86.00 96 GLN A C 1
ATOM 741 O O . GLN A 1 96 ? -7.385 -11.987 -4.538 1.00 86.00 96 GLN A O 1
ATOM 746 N N . ALA A 1 97 ? -6.565 -13.888 -3.640 1.00 79.56 97 ALA A N 1
ATOM 747 C CA . ALA A 1 97 ? -6.928 -13.561 -2.264 1.00 79.56 97 ALA A CA 1
ATOM 748 C C . ALA A 1 97 ? -6.232 -12.281 -1.783 1.00 79.56 97 ALA A C 1
ATOM 750 O O . ALA A 1 97 ? -6.863 -11.439 -1.148 1.00 79.56 97 ALA A O 1
ATOM 751 N N . ALA A 1 98 ? -4.966 -12.074 -2.162 1.00 80.75 98 ALA A N 1
ATOM 752 C CA . ALA A 1 98 ? -4.250 -10.844 -1.842 1.00 80.75 98 ALA A CA 1
ATOM 753 C C . ALA A 1 98 ? -4.924 -9.596 -2.433 1.00 80.75 98 ALA A C 1
ATOM 755 O O . ALA A 1 98 ? -5.116 -8.609 -1.729 1.00 80.75 98 ALA A O 1
ATOM 756 N N . ARG A 1 99 ? -5.342 -9.637 -3.707 1.00 81.75 99 ARG A N 1
ATOM 757 C CA . ARG A 1 99 ? -6.071 -8.516 -4.330 1.00 81.75 99 ARG A CA 1
ATOM 758 C C . ARG A 1 99 ? -7.433 -8.273 -3.699 1.00 81.75 99 ARG A C 1
ATOM 760 O O . ARG A 1 99 ? -7.838 -7.124 -3.616 1.00 81.75 99 ARG A O 1
ATOM 767 N N . ALA A 1 100 ? -8.124 -9.327 -3.275 1.00 80.75 100 ALA A N 1
ATOM 768 C CA . ALA A 1 100 ? -9.401 -9.192 -2.582 1.00 80.75 100 ALA A CA 1
ATOM 769 C C . ALA A 1 100 ? -9.251 -8.564 -1.183 1.00 80.75 100 ALA A C 1
ATOM 771 O O . ALA A 1 100 ? -10.198 -7.962 -0.686 1.00 80.75 100 ALA A O 1
ATOM 772 N N . GLY A 1 101 ? -8.077 -8.704 -0.558 1.00 73.81 101 GLY A N 1
ATOM 773 C CA . GLY A 1 101 ? -7.772 -8.136 0.754 1.00 73.81 101 GLY A CA 1
ATOM 774 C C . GLY A 1 101 ? -7.291 -6.681 0.739 1.00 73.81 101 GLY A C 1
ATOM 775 O O . GLY A 1 101 ? -7.311 -6.049 1.784 1.00 73.81 101 GLY A O 1
ATOM 776 N N . PHE A 1 102 ? -6.873 -6.119 -0.397 1.00 74.81 102 PHE A N 1
ATOM 777 C CA . PHE A 1 102 ? -6.565 -4.686 -0.482 1.00 74.81 102 PHE A CA 1
ATOM 778 C C . PHE A 1 102 ? -7.863 -3.904 -0.751 1.00 74.81 102 PHE A C 1
ATOM 780 O O . PHE A 1 102 ? -8.357 -3.914 -1.881 1.00 74.81 102 PHE A O 1
ATOM 787 N N . LEU A 1 103 ? -8.427 -3.284 0.296 1.00 64.38 103 LEU A N 1
ATOM 788 C CA . LEU A 1 103 ? -9.632 -2.434 0.236 1.00 64.38 103 LEU A CA 1
ATOM 789 C C . LEU A 1 103 ? -9.322 -0.987 -0.171 1.00 64.38 103 LEU A C 1
ATOM 791 O O . LEU A 1 103 ? -8.231 -0.482 0.176 1.00 64.38 103 LEU A O 1
#

pLDDT: mean 88.5, std 9.81, range [47.72, 97.5]

Sequence (103 aa):
MDASPRLLGLVWPFVAVVLIQALVASLSLYTLSAVRAYVGGESQWSKGQKHAIYFLSLYADTGNEEFFSEYRAAIAVPLADRSARLALEQSEPDTQAARAGFL

Foldseek 3Di:
DPDPPVVCVVCVVVVVVVVVVVVVVVVVVVVVVVVCVVVVLVVLLVQLVVLLVVLVVVCVVPVDCVSVVSNVVSVLQNVLCVQLVVQCPDPDRDNVSNVVSHD

Radius of gyration: 25.58 Å; chains: 1; bounding box: 51×29×82 Å